Protein AF-A0A838HDE4-F1 (afdb_monomer_lite)

Secondary structure (DSSP, 8-state):
--EEEEETTEEEEEEE--HHHHHHS-HHHHHHHHHHHHT--TTS-HHHHHHPEEEEEEEEESSSSEE--GGGEEEEETTEEE--SEEEE-STTGGG-EEPBT--EEEEEEE-TT--TTS-EEEEESSSS-S-----THHHHHHHHHHHHHHT-

Structure (mmCIF, N/CA/C/O backbone):
data_AF-A0A838HDE4-F1
#
_entry.id   AF-A0A838HDE4-F1
#
loop_
_atom_site.group_PDB
_atom_site.id
_atom_site.type_symbol
_atom_site.label_atom_id
_atom_site.label_alt_id
_atom_site.label_comp_id
_atom_site.label_asym_id
_atom_site.label_entity_id
_atom_site.label_seq_id
_atom_site.pdbx_PDB_ins_code
_atom_site.Cartn_x
_atom_site.Cartn_y
_atom_site.Cartn_z
_atom_site.occupancy
_atom_site.B_iso_or_equiv
_atom_site.auth_seq_id
_atom_site.auth_comp_id
_atom_site.auth_asym_id
_atom_site.auth_atom_id
_atom_site.pdbx_PDB_model_num
ATOM 1 N N . MET A 1 1 ? 9.658 0.575 10.505 1.00 69.31 1 MET A N 1
ATOM 2 C CA . MET A 1 1 ? 8.786 -0.553 10.880 1.00 69.31 1 MET A CA 1
ATOM 3 C C . MET A 1 1 ? 8.109 -1.045 9.614 1.00 69.31 1 MET A C 1
ATOM 5 O O . MET A 1 1 ? 7.048 -0.563 9.259 1.00 69.31 1 MET A O 1
ATOM 9 N N . THR A 1 2 ? 8.774 -1.916 8.867 1.00 78.12 2 THR A N 1
ATOM 10 C CA . THR A 1 2 ? 8.377 -2.222 7.487 1.00 78.12 2 THR A CA 1
ATOM 11 C C . THR A 1 2 ? 8.446 -3.724 7.287 1.00 78.12 2 THR A C 1
ATOM 13 O O . THR A 1 2 ? 9.411 -4.350 7.727 1.00 78.12 2 THR A O 1
ATOM 16 N N . VAL A 1 3 ? 7.423 -4.293 6.659 1.00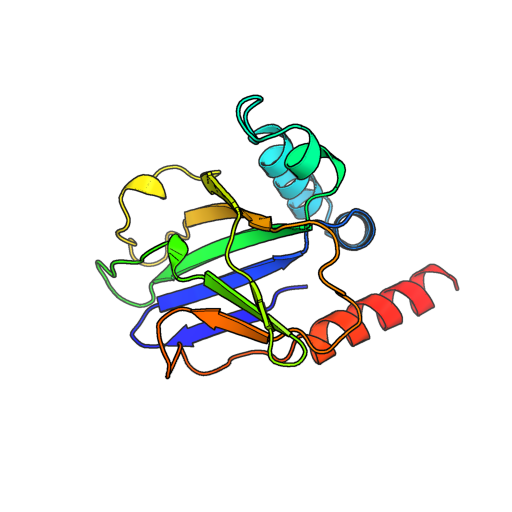 83.62 3 VAL A N 1
ATOM 17 C CA . VAL A 1 3 ? 7.436 -5.665 6.149 1.00 83.62 3 VAL A CA 1
ATOM 18 C C . VAL A 1 3 ? 7.880 -5.605 4.697 1.00 83.62 3 VAL A C 1
ATOM 20 O O . VAL A 1 3 ? 7.370 -4.784 3.943 1.00 83.62 3 VAL A O 1
ATOM 23 N N . ARG A 1 4 ? 8.827 -6.457 4.305 1.00 86.69 4 ARG A N 1
ATOM 24 C CA . ARG A 1 4 ? 9.339 -6.510 2.936 1.00 86.69 4 ARG A CA 1
ATOM 25 C C . ARG A 1 4 ? 9.044 -7.872 2.325 1.00 86.69 4 ARG A C 1
ATOM 27 O O . ARG A 1 4 ? 9.432 -8.886 2.884 1.00 86.69 4 ARG A O 1
ATOM 34 N N . MET A 1 5 ? 8.408 -7.891 1.166 1.00 87.06 5 MET A N 1
ATOM 35 C CA . MET A 1 5 ? 8.230 -9.080 0.331 1.00 87.06 5 MET A CA 1
ATOM 36 C C . MET A 1 5 ? 9.104 -8.930 -0.912 1.00 87.06 5 MET A C 1
ATOM 38 O O . MET A 1 5 ? 9.253 -7.820 -1.424 1.00 87.06 5 MET A O 1
ATOM 42 N N . ALA A 1 6 ? 9.712 -10.016 -1.385 1.00 84.94 6 ALA A N 1
ATOM 43 C CA . ALA A 1 6 ? 10.576 -9.966 -2.560 1.00 84.94 6 ALA A CA 1
ATOM 44 C C . ALA A 1 6 ? 10.531 -11.264 -3.374 1.00 84.94 6 ALA A C 1
ATOM 46 O O . ALA A 1 6 ? 10.430 -12.361 -2.818 1.00 84.94 6 ALA A O 1
ATOM 47 N N . GLY A 1 7 ? 10.655 -11.126 -4.691 1.00 82.38 7 GLY A N 1
ATOM 48 C CA . GLY A 1 7 ? 10.694 -12.228 -5.654 1.00 82.38 7 GLY A CA 1
ATOM 49 C C . GLY A 1 7 ? 10.630 -11.710 -7.092 1.00 82.38 7 GLY A C 1
ATOM 50 O O . GLY A 1 7 ? 10.134 -10.616 -7.328 1.00 82.38 7 GLY A O 1
ATOM 51 N N . GLU A 1 8 ? 11.184 -12.467 -8.042 1.00 83.12 8 GLU A N 1
ATOM 52 C CA . GLU A 1 8 ? 11.133 -12.150 -9.487 1.00 83.12 8 GLU A CA 1
ATOM 53 C C . GLU A 1 8 ? 11.498 -10.691 -9.840 1.00 83.12 8 GLU A C 1
ATOM 55 O O . GLU A 1 8 ? 10.860 -10.043 -10.662 1.00 83.12 8 GLU A O 1
ATOM 60 N N . GLY A 1 9 ? 12.509 -10.135 -9.164 1.00 85.88 9 GLY A N 1
ATOM 61 C CA . GLY A 1 9 ? 12.958 -8.757 -9.384 1.00 85.88 9 GLY A CA 1
ATOM 62 C C . GLY A 1 9 ? 12.060 -7.666 -8.781 1.00 85.88 9 GLY A C 1
ATOM 63 O O . GLY A 1 9 ? 12.437 -6.494 -8.807 1.00 85.88 9 GLY A O 1
ATOM 64 N N . LEU A 1 10 ? 10.918 -8.036 -8.194 1.00 89.12 10 LEU A N 1
ATOM 65 C CA . LEU A 1 10 ? 9.973 -7.159 -7.511 1.00 89.12 10 LEU A CA 1
ATOM 66 C C . LEU A 1 10 ? 10.219 -7.154 -5.998 1.00 89.12 10 LEU A C 1
ATOM 68 O O . LEU A 1 10 ? 10.361 -8.197 -5.357 1.00 89.12 10 LEU A O 1
ATOM 72 N N . ILE A 1 11 ? 10.225 -5.961 -5.412 1.00 91.25 11 ILE A N 1
ATOM 73 C CA . ILE A 1 11 ? 10.246 -5.732 -3.968 1.00 91.25 11 ILE A CA 1
ATOM 74 C C . ILE A 1 11 ? 8.992 -4.947 -3.596 1.00 91.25 11 ILE A C 1
ATOM 76 O O . ILE A 1 11 ? 8.725 -3.890 -4.172 1.00 91.25 11 ILE A O 1
ATOM 80 N N . VAL A 1 12 ? 8.271 -5.438 -2.592 1.00 91.62 12 VAL A N 1
ATOM 81 C CA . VAL A 1 12 ? 7.095 -4.786 -2.020 1.00 91.62 12 VAL A CA 1
ATOM 82 C C . VAL A 1 12 ? 7.363 -4.470 -0.554 1.00 91.62 12 VAL A C 1
ATOM 84 O O . VAL A 1 12 ? 7.576 -5.369 0.257 1.00 91.62 12 VAL A O 1
ATOM 87 N N . ASP A 1 13 ? 7.354 -3.190 -0.211 1.00 92.25 13 ASP A N 1
ATOM 88 C CA . ASP A 1 13 ? 7.499 -2.693 1.154 1.00 92.25 13 ASP A CA 1
ATOM 89 C C . ASP A 1 13 ? 6.134 -2.288 1.699 1.00 92.25 13 ASP A C 1
ATOM 91 O O . ASP A 1 13 ? 5.422 -1.517 1.067 1.00 92.25 13 ASP A O 1
ATOM 95 N N . VAL A 1 14 ? 5.776 -2.762 2.889 1.00 89.88 14 VAL A N 1
ATOM 96 C CA . VAL A 1 14 ? 4.502 -2.451 3.541 1.00 89.88 14 VAL A CA 1
ATOM 97 C C . VAL A 1 14 ? 4.755 -1.859 4.917 1.00 89.88 14 VAL A C 1
ATOM 99 O O . VAL A 1 14 ? 5.459 -2.444 5.744 1.00 89.88 14 VAL A O 1
ATOM 102 N N . MET A 1 15 ? 4.169 -0.695 5.180 1.00 88.38 15 MET A N 1
ATOM 103 C CA . MET A 1 15 ? 4.287 -0.000 6.455 1.00 88.38 15 MET A CA 1
ATOM 104 C C . MET A 1 15 ? 2.910 0.391 7.004 1.00 88.38 15 MET A C 1
ATOM 106 O O . MET A 1 15 ? 2.142 1.042 6.297 1.00 88.38 15 MET A O 1
ATOM 110 N N . PRO A 1 16 ? 2.588 0.051 8.263 1.00 86.81 16 PRO A N 1
ATOM 111 C CA . PRO A 1 16 ? 1.358 0.515 8.896 1.00 86.81 16 PRO A CA 1
ATOM 112 C C . PRO A 1 16 ? 1.341 2.031 9.074 1.00 86.81 16 PRO A C 1
ATOM 114 O O . PRO A 1 16 ? 2.358 2.640 9.398 1.00 86.81 16 PRO A O 1
ATOM 117 N N . MET A 1 17 ? 0.159 2.623 8.923 1.00 86.50 17 MET A N 1
ATOM 118 C CA . MET A 1 17 ? -0.074 4.061 9.092 1.00 86.50 17 MET A CA 1
ATOM 119 C C . MET A 1 17 ? -1.006 4.367 10.272 1.00 86.50 17 MET A C 1
ATOM 121 O O . MET A 1 17 ? -1.713 5.372 10.265 1.00 86.50 17 MET A O 1
ATOM 125 N N . ASN A 1 18 ? -1.035 3.511 11.298 1.00 80.81 18 ASN A N 1
ATOM 126 C CA . ASN A 1 18 ? -1.765 3.846 12.519 1.00 80.81 18 ASN A CA 1
ATOM 127 C C . ASN A 1 18 ? -1.029 4.954 13.301 1.00 80.81 18 ASN A C 1
ATOM 129 O O . ASN A 1 18 ? 0.188 5.129 13.185 1.00 80.81 18 ASN A O 1
ATOM 133 N N . ALA A 1 19 ? -1.775 5.719 14.101 1.00 72.44 19 ALA A N 1
ATOM 134 C CA . ALA A 1 19 ? -1.234 6.882 14.807 1.00 72.44 19 ALA A CA 1
ATOM 135 C C . ALA A 1 19 ? -0.030 6.522 15.696 1.00 72.44 19 ALA A C 1
ATOM 137 O O . ALA A 1 19 ? 0.955 7.255 15.734 1.00 72.44 19 ALA A O 1
ATOM 138 N N . GLU A 1 20 ? -0.070 5.366 16.361 1.00 71.12 20 GLU A N 1
ATOM 139 C CA . GLU A 1 20 ? 1.016 4.912 17.232 1.00 71.12 20 GLU A CA 1
ATOM 140 C C . GLU A 1 20 ? 2.320 4.684 16.450 1.00 71.12 20 GLU A C 1
ATOM 142 O O . GLU A 1 20 ? 3.372 5.174 16.857 1.00 71.12 20 GLU A O 1
ATOM 147 N N . VAL A 1 21 ? 2.268 4.036 15.284 1.00 72.12 21 VAL A N 1
ATOM 148 C CA . VAL A 1 21 ? 3.443 3.839 14.422 1.00 72.12 21 VAL A CA 1
ATOM 149 C C . VAL A 1 21 ? 3.991 5.165 13.902 1.00 72.12 21 VAL A C 1
ATOM 151 O O . VAL A 1 21 ? 5.204 5.380 13.934 1.00 72.12 21 VAL A O 1
ATOM 154 N N . ILE A 1 22 ? 3.114 6.071 1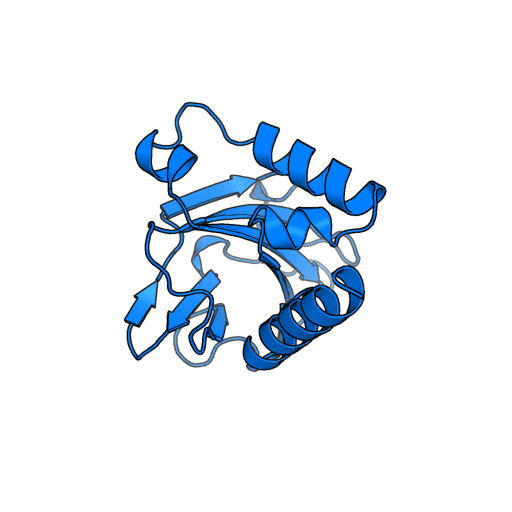3.468 1.00 78.94 22 ILE A N 1
ATOM 155 C CA . ILE A 1 22 ? 3.502 7.386 12.942 1.00 78.94 22 ILE A CA 1
ATOM 156 C C . ILE A 1 22 ? 4.244 8.209 14.011 1.00 78.94 22 ILE A C 1
ATOM 158 O O . ILE A 1 22 ? 5.217 8.902 13.703 1.00 78.94 22 ILE A O 1
ATOM 162 N N . THR A 1 23 ? 3.854 8.103 15.287 1.00 78.56 23 THR A N 1
ATOM 163 C CA . THR A 1 23 ? 4.566 8.802 16.375 1.00 78.56 23 THR A CA 1
ATOM 164 C C . THR A 1 23 ? 5.999 8.300 16.570 1.00 78.56 23 THR A C 1
ATOM 166 O O . THR A 1 23 ? 6.877 9.097 16.898 1.00 78.56 23 THR A O 1
ATOM 169 N N . LEU A 1 24 ? 6.254 7.016 16.303 1.00 78.06 24 LEU A N 1
ATOM 170 C CA . LEU A 1 24 ? 7.568 6.376 16.428 1.00 78.06 24 LEU A CA 1
ATOM 171 C C . LEU A 1 24 ? 8.479 6.592 15.205 1.00 78.06 24 LEU A C 1
ATOM 173 O O . LEU A 1 24 ? 9.657 6.231 15.250 1.00 78.06 24 LEU A O 1
ATOM 177 N N . ALA A 1 25 ? 7.951 7.140 14.110 1.00 80.44 25 ALA A N 1
ATOM 178 C CA . ALA A 1 25 ? 8.717 7.456 12.911 1.00 80.44 25 ALA A CA 1
ATOM 179 C C . ALA A 1 25 ? 9.667 8.651 13.127 1.00 80.44 25 ALA A C 1
ATOM 181 O O . ALA A 1 25 ? 9.457 9.487 14.009 1.00 80.44 25 ALA A O 1
ATOM 182 N N . THR A 1 26 ? 10.707 8.748 12.291 1.00 87.88 26 THR A N 1
ATOM 183 C CA . THR A 1 26 ? 11.530 9.965 12.189 1.00 87.88 26 THR A CA 1
ATOM 184 C C . THR A 1 26 ? 10.681 11.139 11.697 1.00 87.88 26 THR A C 1
ATOM 186 O O . THR A 1 26 ? 9.654 10.920 11.058 1.00 87.88 26 THR A O 1
ATOM 189 N N . ASP A 1 27 ? 11.102 12.380 11.950 1.00 87.44 27 ASP A N 1
ATOM 190 C CA . ASP A 1 27 ? 10.320 13.563 11.552 1.00 87.44 27 ASP A CA 1
ATOM 191 C C . ASP A 1 27 ? 10.068 13.623 10.035 1.00 87.44 27 ASP A C 1
ATOM 193 O O . ASP A 1 27 ? 8.946 13.900 9.606 1.00 87.44 27 ASP A O 1
ATOM 197 N N . ASP A 1 28 ? 11.069 13.267 9.225 1.00 87.94 28 ASP A N 1
ATOM 198 C CA . ASP A 1 28 ? 10.934 13.199 7.764 1.00 87.94 28 ASP A CA 1
ATOM 199 C C . ASP A 1 28 ? 9.904 12.145 7.336 1.00 87.94 28 ASP A C 1
ATOM 201 O O . ASP A 1 28 ? 9.024 12.410 6.516 1.00 87.94 28 ASP A O 1
ATOM 205 N N . LEU A 1 29 ? 9.977 10.945 7.923 1.00 84.50 29 LEU A N 1
ATOM 206 C CA . LEU A 1 29 ? 9.058 9.857 7.603 1.00 84.50 29 LEU A CA 1
ATOM 207 C C . LEU A 1 29 ? 7.641 10.171 8.089 1.00 84.50 29 LEU A C 1
ATOM 209 O O . LEU A 1 29 ? 6.682 9.921 7.368 1.00 84.50 29 LEU A O 1
ATOM 213 N N . ARG A 1 30 ? 7.500 10.758 9.279 1.00 86.69 30 ARG A N 1
ATOM 214 C CA . ARG A 1 30 ? 6.217 11.223 9.811 1.00 86.69 30 ARG A CA 1
ATOM 215 C C . ARG A 1 30 ? 5.573 12.228 8.863 1.00 86.69 30 ARG A C 1
ATOM 217 O O . ARG A 1 30 ? 4.425 12.035 8.475 1.00 86.69 30 ARG A O 1
ATOM 224 N N . THR A 1 31 ? 6.331 13.243 8.446 1.00 89.56 31 THR A N 1
ATOM 225 C CA . THR A 1 31 ? 5.866 14.269 7.503 1.00 89.56 31 THR A CA 1
ATOM 226 C C . THR A 1 31 ? 5.384 13.628 6.205 1.00 89.56 31 THR A C 1
ATOM 228 O O . THR A 1 31 ? 4.283 13.922 5.743 1.00 89.56 31 THR A O 1
ATOM 231 N N . TYR A 1 32 ? 6.156 12.684 5.662 1.00 89.38 32 TYR A N 1
ATOM 232 C CA . TYR A 1 32 ? 5.775 11.953 4.458 1.00 89.38 32 TYR A CA 1
ATOM 233 C C . TYR A 1 32 ? 4.475 11.150 4.632 1.00 89.38 32 TYR A C 1
ATOM 235 O O . TYR A 1 32 ? 3.614 11.170 3.752 1.00 89.38 32 TYR A O 1
ATOM 243 N N . LEU A 1 33 ? 4.295 10.464 5.765 1.00 88.44 33 LEU A N 1
ATOM 244 C CA . LEU A 1 33 ? 3.077 9.692 6.039 1.00 88.44 33 LEU A CA 1
ATOM 245 C C . LEU A 1 33 ? 1.852 10.592 6.185 1.00 88.44 33 LEU A C 1
ATOM 247 O O . LEU A 1 33 ? 0.799 10.286 5.631 1.00 88.44 33 LEU A O 1
ATOM 251 N N . GLU A 1 34 ? 1.990 11.719 6.876 1.00 89.75 34 GLU A N 1
ATOM 252 C CA . GLU A 1 34 ? 0.922 12.709 6.992 1.00 89.75 34 GLU A CA 1
ATOM 253 C C . GLU A 1 34 ? 0.557 13.313 5.629 1.00 89.75 34 GLU A C 1
ATOM 255 O O . GLU A 1 34 ? -0.622 13.478 5.317 1.00 89.75 34 GLU A O 1
ATOM 260 N N . GLU A 1 35 ? 1.545 13.610 4.782 1.00 91.19 35 GLU A N 1
ATOM 261 C CA . GLU A 1 35 ? 1.314 14.056 3.404 1.00 91.19 35 GLU A CA 1
ATOM 262 C C . GLU A 1 35 ? 0.618 12.998 2.549 1.00 91.19 35 GLU A C 1
ATOM 264 O O . GLU A 1 35 ? -0.267 13.337 1.763 1.00 91.19 35 GLU A O 1
ATOM 269 N N . ALA A 1 36 ? 0.985 11.727 2.706 1.00 91.31 36 ALA A N 1
ATOM 270 C CA . ALA A 1 36 ? 0.337 10.618 2.020 1.00 91.31 36 ALA A CA 1
ATOM 271 C C . ALA A 1 36 ? -1.137 10.480 2.438 1.00 91.31 36 ALA A C 1
ATOM 273 O O . ALA A 1 36 ? -1.998 10.338 1.572 1.00 91.31 36 ALA A O 1
ATOM 274 N N . LEU A 1 37 ? -1.450 10.608 3.733 1.00 89.88 37 LEU A N 1
ATOM 275 C CA . LEU A 1 37 ? -2.835 10.603 4.223 1.00 89.88 37 LEU A CA 1
ATOM 276 C C . LEU A 1 37 ? -3.642 11.788 3.679 1.00 89.88 37 LEU A C 1
ATOM 278 O O . LEU A 1 37 ? -4.798 11.621 3.304 1.00 89.88 37 LEU A O 1
ATOM 282 N N . ARG A 1 38 ? -3.031 12.974 3.555 1.00 90.69 38 ARG A N 1
ATOM 283 C CA . ARG A 1 38 ? -3.685 14.156 2.961 1.00 90.69 38 ARG A CA 1
ATOM 284 C C . ARG A 1 38 ? -4.044 13.991 1.480 1.00 90.69 38 ARG A C 1
ATOM 286 O O . ARG A 1 38 ? -4.851 14.766 0.978 1.00 90.69 38 ARG A O 1
ATOM 293 N N . LYS A 1 39 ? -3.447 13.026 0.774 1.00 89.50 39 LYS A N 1
ATOM 294 C CA . LYS A 1 39 ? -3.755 12.726 -0.636 1.00 89.50 39 LYS A CA 1
ATOM 295 C C . LYS A 1 39 ? -4.963 11.805 -0.809 1.00 89.50 39 LYS A C 1
ATOM 297 O O . LYS A 1 39 ? -5.382 11.597 -1.945 1.00 89.50 39 LYS A O 1
ATOM 302 N N . ILE A 1 40 ? -5.517 11.257 0.275 1.00 90.38 40 ILE A N 1
ATOM 303 C CA . ILE A 1 40 ? -6.734 10.443 0.219 1.00 90.38 40 ILE A CA 1
ATOM 304 C C . ILE A 1 40 ? -7.889 11.336 -0.260 1.00 90.38 40 ILE A C 1
ATOM 306 O O . ILE A 1 40 ? -8.190 12.331 0.397 1.00 90.38 40 ILE A O 1
ATOM 310 N N . PRO A 1 41 ? -8.523 11.027 -1.406 1.00 88.38 41 PRO A N 1
ATOM 311 C CA . PRO A 1 41 ? -9.581 11.867 -1.942 1.00 88.38 41 PRO A CA 1
ATOM 312 C C . PRO A 1 41 ? -10.891 11.669 -1.173 1.00 88.38 41 PRO A C 1
ATOM 314 O O . PRO A 1 41 ? -11.206 10.562 -0.735 1.00 88.38 41 PRO A O 1
ATOM 317 N N . ASP A 1 42 ? -11.720 12.716 -1.136 1.00 87.50 42 ASP A N 1
ATOM 318 C CA . ASP A 1 42 ? -13.057 12.695 -0.519 1.00 87.50 42 ASP A CA 1
ATOM 319 C C . ASP A 1 42 ? -14.001 11.633 -1.119 1.00 87.50 42 ASP A C 1
ATOM 321 O O . ASP A 1 42 ? -15.020 11.292 -0.523 1.00 87.50 42 ASP A O 1
ATOM 325 N N . SER A 1 43 ? -13.676 11.101 -2.303 1.00 85.75 43 SER A N 1
ATOM 326 C CA . SER A 1 43 ? -14.418 10.018 -2.954 1.00 85.75 43 SER A CA 1
ATOM 327 C C . SER A 1 43 ? -14.252 8.657 -2.272 1.00 85.75 43 SER A C 1
ATOM 329 O O . SER A 1 43 ? -15.081 7.773 -2.495 1.00 85.75 43 SER A O 1
ATOM 331 N N . VAL A 1 44 ? -13.218 8.466 -1.443 1.00 87.38 44 VAL A N 1
ATOM 332 C CA . VAL A 1 44 ? -13.115 7.281 -0.583 1.00 87.38 44 VAL A CA 1
ATOM 333 C C . VAL A 1 44 ? -14.264 7.321 0.419 1.00 87.38 44 VAL A C 1
ATOM 335 O O . VAL A 1 44 ? -14.505 8.351 1.043 1.00 87.38 44 VAL A O 1
ATOM 338 N N . SER A 1 45 ? -14.981 6.208 0.590 1.00 84.88 45 SER A N 1
ATOM 339 C CA . SER A 1 45 ? -16.129 6.140 1.501 1.00 84.88 45 SER A CA 1
ATOM 340 C C . SER A 1 45 ? -15.771 6.656 2.899 1.00 84.88 45 SER A C 1
ATOM 342 O O . SER A 1 45 ? -14.741 6.276 3.454 1.00 84.88 45 SER A O 1
ATOM 344 N N . GLY A 1 46 ? -16.633 7.489 3.491 1.00 84.50 46 GLY A N 1
ATOM 345 C CA . GLY A 1 46 ? -16.358 8.128 4.786 1.00 84.50 46 GLY A CA 1
ATOM 346 C C . GLY A 1 46 ? -16.099 7.140 5.930 1.00 84.50 46 GLY A C 1
ATOM 347 O O . GLY A 1 46 ? -15.400 7.462 6.885 1.00 84.50 46 GLY A O 1
ATOM 348 N N . ASP A 1 47 ? -16.621 5.922 5.826 1.00 85.62 47 ASP A N 1
ATOM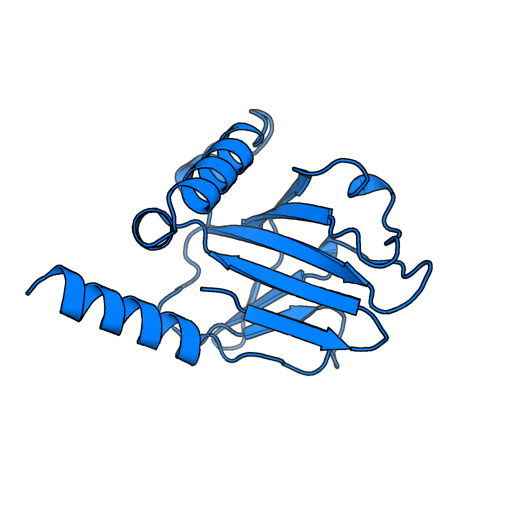 349 C CA . ASP A 1 47 ? -16.404 4.847 6.799 1.00 85.62 47 ASP A CA 1
ATOM 350 C C . ASP A 1 47 ? -14.971 4.306 6.694 1.00 85.62 47 ASP A C 1
ATOM 352 O O . ASP A 1 47 ? -14.283 4.161 7.698 1.00 85.62 47 ASP A O 1
ATOM 356 N N . LEU A 1 48 ? -14.477 4.122 5.464 1.00 84.94 48 LEU A N 1
ATOM 357 C CA . LEU A 1 48 ? -13.091 3.733 5.193 1.00 84.94 48 LEU A CA 1
ATOM 358 C C . LEU A 1 48 ? -12.102 4.841 5.560 1.00 84.94 48 LEU A C 1
ATOM 360 O O . LEU A 1 48 ? -11.009 4.539 6.020 1.00 84.94 48 LEU A O 1
ATOM 364 N N . GLN A 1 49 ? -12.467 6.113 5.387 1.00 83.88 49 GLN A N 1
ATOM 365 C CA . GLN A 1 49 ? -11.606 7.223 5.807 1.00 83.88 49 GLN A CA 1
ATOM 366 C C . GLN A 1 49 ? -11.469 7.325 7.332 1.00 83.88 49 GLN A C 1
ATOM 368 O O . GLN A 1 49 ? -10.409 7.703 7.824 1.00 83.88 49 GLN A O 1
ATOM 373 N N . ARG A 1 50 ? -12.539 7.028 8.080 1.00 82.81 50 ARG A N 1
ATOM 374 C CA . ARG A 1 50 ? -12.558 7.159 9.545 1.00 82.81 50 ARG A CA 1
ATOM 375 C C . ARG A 1 50 ? -11.976 5.946 10.252 1.00 82.81 50 ARG A C 1
ATOM 377 O O . ARG A 1 50 ? -11.155 6.112 11.147 1.00 82.81 50 ARG A O 1
ATOM 384 N N . ASP A 1 51 ? -12.402 4.758 9.837 1.00 85.81 51 ASP A N 1
ATOM 385 C CA . ASP A 1 51 ? -12.167 3.521 10.583 1.00 85.81 51 ASP A CA 1
ATOM 386 C C . ASP A 1 51 ? -11.317 2.510 9.797 1.00 85.81 51 ASP A C 1
ATOM 388 O O . ASP A 1 51 ? -10.993 1.438 10.307 1.00 85.81 51 ASP A O 1
ATOM 392 N N . GLY A 1 52 ? -10.950 2.832 8.552 1.00 87.81 52 GLY A N 1
ATOM 393 C CA . GLY A 1 52 ? -10.161 1.951 7.702 1.00 87.81 52 GLY A CA 1
ATOM 394 C C . GLY A 1 52 ? -8.786 1.630 8.282 1.00 87.81 52 GLY A C 1
ATOM 395 O O . GLY A 1 52 ? -8.197 2.385 9.059 1.00 87.81 52 GLY A O 1
ATOM 396 N N . THR A 1 53 ? -8.247 0.490 7.862 1.00 89.25 53 THR A N 1
ATOM 397 C CA . THR A 1 53 ? -6.877 0.102 8.206 1.00 89.25 53 THR A CA 1
ATOM 398 C C . THR A 1 53 ? -5.941 0.560 7.092 1.00 89.25 53 THR A C 1
ATOM 400 O O . THR A 1 53 ? -6.054 0.097 5.955 1.00 89.25 53 THR A O 1
ATOM 403 N N . PHE A 1 54 ? -5.024 1.475 7.411 1.00 91.69 54 PHE A N 1
ATOM 404 C CA . PHE A 1 54 ? -4.166 2.143 6.432 1.00 91.69 54 PHE A CA 1
ATOM 405 C C . PHE A 1 54 ? -2.748 1.573 6.415 1.00 91.69 54 PHE A C 1
ATOM 407 O O . PHE A 1 54 ? -2.090 1.464 7.456 1.00 91.69 54 PHE A O 1
ATOM 414 N N . PHE A 1 55 ? -2.248 1.305 5.211 1.00 92.25 55 PHE A N 1
ATOM 415 C CA . PHE A 1 55 ? -0.861 0.928 4.966 1.00 92.25 55 PHE A CA 1
ATOM 416 C C . PHE A 1 55 ? -0.268 1.765 3.843 1.00 92.25 55 PHE A C 1
ATOM 418 O O . PHE A 1 55 ? -0.889 1.954 2.800 1.00 92.25 55 PHE A O 1
ATOM 425 N N . LEU A 1 56 ? 0.967 2.215 4.026 1.00 94.31 56 LEU A N 1
ATOM 426 C CA . LEU A 1 56 ? 1.778 2.718 2.935 1.00 94.31 56 LEU A CA 1
ATOM 427 C C . LEU A 1 56 ? 2.457 1.517 2.277 1.00 94.31 56 LEU A C 1
ATOM 429 O O . LEU A 1 56 ? 3.191 0.786 2.946 1.00 94.31 56 LEU A O 1
ATOM 433 N N . VAL A 1 57 ? 2.226 1.331 0.981 1.00 95.12 57 VAL A N 1
ATOM 434 C CA . VAL A 1 57 ? 2.821 0.241 0.206 1.00 95.12 57 VAL A CA 1
ATOM 435 C C . VAL A 1 57 ? 3.691 0.814 -0.901 1.00 95.12 57 VAL A C 1
ATOM 437 O O . VAL A 1 57 ? 3.240 1.652 -1.684 1.00 95.12 57 VAL A O 1
ATOM 440 N N . GLY A 1 58 ? 4.938 0.361 -0.945 1.00 95.38 58 GLY A N 1
ATOM 441 C CA . GLY A 1 58 ? 5.930 0.719 -1.945 1.00 95.38 58 GLY A CA 1
ATOM 442 C C . GLY A 1 58 ? 6.264 -0.458 -2.842 1.00 95.38 58 GLY A C 1
ATOM 443 O O . GLY A 1 58 ? 6.454 -1.568 -2.356 1.00 95.38 58 GLY A O 1
ATOM 444 N N . PHE A 1 59 ? 6.391 -0.202 -4.136 1.00 95.00 59 PHE A N 1
ATOM 445 C CA . PHE A 1 59 ? 6.877 -1.159 -5.121 1.00 95.00 59 PHE A CA 1
ATOM 446 C C . PHE A 1 59 ? 8.197 -0.657 -5.677 1.00 95.00 59 PHE A C 1
ATOM 448 O O . PHE A 1 59 ? 8.318 0.510 -6.049 1.00 95.00 59 PHE A O 1
ATOM 455 N N . SER A 1 60 ? 9.193 -1.529 -5.741 1.00 94.44 60 SER A N 1
ATOM 456 C CA . SER A 1 60 ? 10.480 -1.222 -6.353 1.00 94.44 60 SER A CA 1
ATOM 457 C C . SER A 1 60 ? 11.019 -2.419 -7.113 1.00 94.44 60 SER A C 1
ATOM 459 O O . SER A 1 60 ? 10.673 -3.561 -6.823 1.00 94.44 60 SER A O 1
ATOM 461 N N . SER A 1 61 ? 11.851 -2.138 -8.111 1.00 92.19 61 SER A N 1
ATOM 462 C CA . SER A 1 61 ? 12.430 -3.160 -8.971 1.00 92.19 61 SER A CA 1
ATOM 463 C C . SER A 1 61 ? 13.942 -3.233 -8.799 1.00 92.19 61 SER A C 1
ATOM 465 O O . SER A 1 61 ? 14.620 -2.201 -8.726 1.00 92.19 61 SER A O 1
ATOM 467 N N . THR A 1 62 ? 14.472 -4.456 -8.775 1.00 89.50 62 THR A N 1
ATOM 468 C CA . THR A 1 62 ? 15.909 -4.739 -8.915 1.00 89.50 62 THR A CA 1
ATOM 469 C C . THR A 1 62 ? 16.322 -4.985 -10.365 1.00 89.50 62 THR A C 1
ATOM 471 O O . THR A 1 62 ? 17.511 -5.114 -10.650 1.00 89.50 62 THR A O 1
ATOM 474 N N . GLU A 1 63 ? 15.357 -5.027 -11.283 1.00 88.06 63 GLU A N 1
ATOM 475 C CA . GLU A 1 63 ? 15.551 -5.210 -12.722 1.00 88.06 63 GLU A CA 1
ATOM 476 C C . GLU A 1 63 ? 14.964 -4.027 -13.513 1.00 88.06 63 GLU A C 1
ATOM 478 O O . GLU A 1 63 ? 14.343 -3.117 -12.954 1.00 88.06 63 GLU A O 1
ATOM 483 N N . LYS A 1 64 ? 15.199 -3.978 -14.825 1.00 84.88 64 LYS A N 1
ATOM 484 C CA . LYS A 1 64 ? 14.586 -2.951 -15.678 1.00 84.88 64 LYS A CA 1
ATOM 485 C C . LYS A 1 64 ? 13.198 -3.415 -16.114 1.00 84.88 64 LYS A C 1
ATOM 487 O O . LYS A 1 64 ? 13.075 -4.542 -16.568 1.00 84.88 64 LYS A O 1
ATOM 492 N N . GLU A 1 65 ? 12.215 -2.516 -16.040 1.00 85.12 65 GLU A N 1
ATOM 493 C CA . GLU A 1 65 ? 10.875 -2.691 -16.625 1.00 85.12 65 GLU A CA 1
ATOM 494 C C . GLU A 1 65 ? 10.091 -3.886 -16.050 1.00 85.12 65 GLU A C 1
ATOM 496 O O . GLU A 1 65 ? 9.583 -4.731 -16.782 1.00 85.12 65 GLU A O 1
ATOM 501 N N . ILE A 1 66 ? 9.960 -3.941 -14.721 1.00 90.62 66 ILE A N 1
ATOM 502 C CA . ILE A 1 66 ? 9.104 -4.930 -14.046 1.00 90.62 66 ILE A CA 1
ATOM 503 C C . ILE A 1 66 ? 7.682 -4.385 -13.929 1.00 90.62 66 ILE A C 1
ATOM 505 O O . ILE A 1 66 ? 7.470 -3.318 -13.355 1.00 90.62 66 ILE A O 1
ATOM 509 N N . SER A 1 67 ? 6.693 -5.117 -14.438 1.00 91.00 67 SER A N 1
ATOM 510 C CA . SER A 1 67 ? 5.283 -4.789 -14.215 1.00 91.00 67 SER A CA 1
ATOM 511 C C . SER A 1 67 ? 4.816 -5.217 -12.826 1.00 91.00 67 SER A C 1
ATOM 513 O O . SER A 1 67 ? 5.236 -6.261 -12.330 1.00 91.00 67 SER A O 1
ATOM 515 N N . PHE A 1 68 ? 3.888 -4.470 -12.234 1.00 91.88 68 PHE A N 1
ATOM 516 C CA . PHE A 1 68 ? 3.231 -4.846 -10.982 1.00 91.88 68 PHE A CA 1
ATOM 517 C C . PHE A 1 68 ? 1.720 -4.607 -11.060 1.00 91.88 68 PHE A C 1
ATOM 519 O O . PHE A 1 68 ? 1.247 -3.755 -11.810 1.00 91.88 68 PHE A O 1
ATOM 526 N N . GLU A 1 69 ? 0.952 -5.354 -10.272 1.00 92.56 69 GLU A N 1
ATOM 527 C CA . GLU A 1 69 ? -0.494 -5.218 -10.157 1.00 92.56 69 GLU A CA 1
ATOM 528 C C . GLU A 1 69 ? -0.850 -4.814 -8.718 1.00 92.56 69 GLU A C 1
ATOM 530 O O . GLU A 1 69 ? -0.816 -5.650 -7.814 1.00 92.56 69 GLU A O 1
ATOM 535 N N . PRO A 1 70 ? -1.205 -3.537 -8.478 1.00 94.00 70 PRO A N 1
ATOM 536 C CA . PRO A 1 70 ? -1.527 -3.033 -7.144 1.00 94.00 70 PRO A CA 1
ATOM 537 C C . PRO A 1 70 ? -2.546 -3.889 -6.381 1.00 94.00 70 PRO A C 1
ATOM 539 O O . PRO A 1 70 ? -2.402 -4.133 -5.186 1.00 94.00 70 PRO A O 1
ATOM 542 N N . SER A 1 71 ? -3.570 -4.389 -7.076 1.00 92.56 71 SER A N 1
ATOM 543 C CA . SER A 1 71 ? -4.656 -5.155 -6.452 1.00 92.56 71 SER A CA 1
ATOM 544 C C . SER A 1 71 ? -4.241 -6.528 -5.910 1.00 92.56 71 SER A C 1
ATOM 546 O O . SER A 1 71 ? -5.005 -7.135 -5.161 1.00 92.56 71 SER A O 1
ATOM 548 N N . GLN A 1 72 ? -3.036 -7.008 -6.237 1.00 90.38 72 GLN A N 1
ATOM 549 C CA . GLN A 1 72 ? -2.527 -8.297 -5.771 1.00 90.38 72 GLN A CA 1
ATOM 550 C C . GLN A 1 72 ? -1.973 -8.272 -4.343 1.00 90.38 72 GLN A C 1
ATOM 552 O O . GLN A 1 72 ? -1.733 -9.343 -3.785 1.00 90.38 72 GLN A O 1
ATOM 557 N N . VAL A 1 73 ? -1.778 -7.097 -3.732 1.00 90.31 73 VAL A N 1
ATOM 558 C CA . VAL A 1 73 ? -1.412 -7.008 -2.310 1.00 90.31 73 VAL A CA 1
ATOM 559 C C . VAL A 1 73 ? -2.602 -7.423 -1.458 1.00 90.31 73 VAL A C 1
ATOM 561 O O . VAL A 1 73 ? -3.690 -6.858 -1.579 1.00 90.31 73 VAL A O 1
ATOM 564 N N . ARG A 1 74 ? -2.379 -8.361 -0.542 1.00 89.50 74 ARG A N 1
ATOM 565 C CA . ARG A 1 74 ? -3.394 -8.819 0.405 1.00 89.50 74 ARG A CA 1
ATOM 566 C C . ARG A 1 74 ? -2.816 -9.034 1.797 1.00 89.50 74 ARG A C 1
ATOM 568 O O . ARG A 1 74 ? -1.601 -9.138 1.978 1.00 89.50 74 ARG A O 1
ATOM 575 N N . ILE A 1 75 ? -3.720 -9.106 2.764 1.00 87.06 75 ILE A N 1
ATOM 576 C CA . ILE A 1 75 ? -3.424 -9.481 4.144 1.00 87.06 75 ILE A CA 1
ATOM 577 C C . ILE A 1 75 ? -4.088 -10.825 4.403 1.00 87.06 75 ILE A C 1
ATOM 579 O O . ILE A 1 75 ? -5.292 -10.963 4.208 1.00 87.06 75 ILE A O 1
ATOM 583 N N . ASP A 1 76 ? -3.315 -11.785 4.882 1.00 84.62 76 ASP A N 1
ATOM 584 C CA . ASP A 1 76 ? -3.797 -13.075 5.347 1.00 84.62 76 ASP A CA 1
ATOM 585 C C . ASP A 1 76 ? -3.739 -13.066 6.891 1.00 84.62 76 ASP A C 1
ATOM 587 O O . ASP A 1 76 ? -2.701 -12.767 7.485 1.00 84.62 76 ASP A O 1
ATOM 591 N N . SER A 1 77 ? -4.867 -13.328 7.559 1.00 79.25 77 SER A N 1
ATOM 592 C CA . SER A 1 77 ? -4.952 -13.412 9.028 1.00 79.25 77 SER A CA 1
ATOM 593 C C . SER A 1 77 ? -5.987 -14.443 9.461 1.00 79.25 77 SER A C 1
ATOM 595 O O . SER A 1 77 ? -7.112 -14.436 8.973 1.00 79.25 77 SER A O 1
ATOM 597 N N . GLU A 1 78 ? -5.602 -15.353 10.360 1.00 79.06 78 GLU A N 1
ATOM 598 C CA . GLU A 1 78 ? -6.470 -16.405 10.924 1.00 79.06 78 GLU A CA 1
ATOM 599 C C . GLU A 1 78 ? -7.287 -17.201 9.878 1.00 79.06 78 GLU A C 1
ATOM 601 O O . GLU A 1 78 ? -8.418 -17.622 10.118 1.00 79.06 78 GLU A O 1
ATOM 606 N N . GLY A 1 79 ? -6.715 -17.423 8.690 1.00 78.00 79 GLY A N 1
ATOM 607 C CA . GLY A 1 79 ? -7.384 -18.126 7.588 1.00 78.00 79 GLY A CA 1
ATOM 608 C C . GLY A 1 79 ? -8.375 -17.272 6.786 1.00 78.00 79 GLY A C 1
ATOM 609 O O . GLY A 1 79 ? -9.014 -17.790 5.870 1.00 78.00 79 GLY A O 1
ATOM 610 N N . GLN A 1 80 ? -8.490 -15.978 7.086 1.00 83.81 80 GLN A N 1
ATOM 611 C CA . GLN A 1 80 ? -9.194 -14.991 6.272 1.00 83.81 80 GLN A CA 1
ATOM 612 C C . GLN A 1 80 ? -8.211 -14.225 5.384 1.00 83.81 80 GLN A C 1
ATOM 614 O O . GLN A 1 80 ? -7.098 -13.906 5.800 1.00 83.81 80 GLN A O 1
ATOM 619 N N . ARG A 1 81 ? -8.643 -13.926 4.154 1.00 87.12 81 ARG A N 1
ATOM 620 C CA . ARG A 1 81 ? -7.909 -13.085 3.202 1.00 87.12 81 ARG A CA 1
ATOM 621 C C . ARG A 1 81 ? -8.616 -11.740 3.080 1.00 87.12 81 ARG A C 1
ATOM 623 O O . ARG A 1 81 ? -9.813 -11.701 2.791 1.00 87.12 81 ARG A O 1
ATOM 630 N N . TYR A 1 82 ? -7.876 -10.656 3.255 1.00 89.00 82 TYR A N 1
ATOM 631 C CA . TYR A 1 82 ? -8.355 -9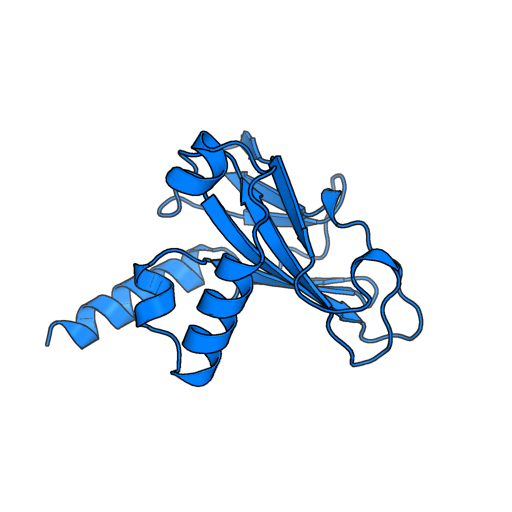.287 3.116 1.00 89.00 82 TYR A CA 1
ATOM 632 C C . TYR A 1 82 ? -7.681 -8.631 1.917 1.00 89.00 82 TYR A C 1
ATOM 634 O O . TYR A 1 82 ? -6.458 -8.657 1.778 1.00 89.00 82 TYR A O 1
ATOM 642 N N . TYR A 1 83 ? -8.494 -7.999 1.080 1.00 92.06 83 TYR A N 1
ATOM 643 C CA . TYR A 1 83 ? -8.052 -7.240 -0.084 1.00 92.06 83 TYR A CA 1
ATOM 644 C C . TYR A 1 83 ? -8.278 -5.746 0.160 1.00 92.06 83 TYR A C 1
ATOM 646 O O . TYR A 1 83 ? -9.198 -5.382 0.904 1.00 92.06 83 TYR A O 1
ATOM 654 N N . PRO A 1 84 ? -7.474 -4.863 -0.454 1.00 94.06 84 PRO A N 1
ATOM 655 C CA . PRO A 1 84 ? -7.665 -3.432 -0.310 1.00 94.06 84 PRO A CA 1
ATOM 656 C C . PRO A 1 84 ? -9.024 -3.018 -0.876 1.00 94.06 84 PRO A C 1
ATOM 658 O O . PRO A 1 84 ? -9.415 -3.395 -1.980 1.00 94.06 84 PRO A O 1
ATOM 661 N N . ARG A 1 85 ? -9.739 -2.197 -0.112 1.00 94.69 85 ARG A N 1
ATOM 662 C CA . ARG A 1 85 ? -11.000 -1.563 -0.515 1.00 94.69 85 ARG A CA 1
ATOM 663 C C . ARG A 1 85 ? -10.759 -0.313 -1.347 1.00 94.69 85 ARG A C 1
ATOM 665 O O . ARG A 1 85 ? -11.600 0.053 -2.161 1.00 94.69 85 ARG A O 1
ATOM 672 N N . SER A 1 86 ? -9.614 0.333 -1.140 1.00 95.00 86 SER A N 1
ATOM 673 C CA . SER A 1 86 ? -9.160 1.469 -1.931 1.00 95.00 86 SER A CA 1
ATOM 674 C C . SER A 1 86 ? -7.636 1.493 -2.001 1.00 95.00 86 SER A C 1
ATOM 676 O O . SER A 1 86 ? -6.956 1.149 -1.033 1.00 95.00 86 SER A O 1
ATOM 678 N N . ILE A 1 87 ? -7.114 1.931 -3.144 1.00 96.12 87 ILE A N 1
ATOM 679 C CA . ILE A 1 87 ? -5.688 2.154 -3.388 1.00 96.12 87 ILE A CA 1
ATOM 680 C C . ILE A 1 87 ? -5.551 3.592 -3.876 1.00 96.12 87 ILE A C 1
ATOM 682 O O . ILE A 1 87 ? -6.156 3.966 -4.879 1.00 96.12 87 ILE A O 1
ATOM 686 N N . VAL A 1 88 ? -4.790 4.403 -3.147 1.00 96.31 88 VAL A N 1
ATOM 687 C CA . VAL A 1 88 ? -4.585 5.823 -3.445 1.00 96.31 88 VAL A CA 1
ATOM 688 C C . VAL A 1 88 ? -3.117 6.043 -3.807 1.00 96.31 88 VAL A C 1
ATOM 690 O O . VAL A 1 88 ? -2.272 6.052 -2.909 1.00 96.31 88 VAL A O 1
ATOM 693 N N . PRO A 1 89 ? -2.783 6.222 -5.095 1.00 96.19 89 PRO A N 1
ATOM 694 C CA . PRO A 1 89 ? -1.435 6.578 -5.524 1.00 96.19 89 PRO A CA 1
ATOM 695 C C . PRO A 1 89 ? -0.933 7.847 -4.828 1.00 96.19 89 PRO A C 1
ATOM 697 O O . PRO A 1 89 ? -1.621 8.868 -4.815 1.00 96.19 89 PRO A O 1
ATOM 700 N N . VAL A 1 90 ? 0.278 7.809 -4.262 1.00 94.38 90 VAL A N 1
ATOM 701 C CA . VAL A 1 90 ? 0.896 8.990 -3.626 1.00 94.38 90 VAL A CA 1
ATOM 702 C C . VAL A 1 90 ? 2.194 9.439 -4.289 1.00 94.38 90 VAL A C 1
ATOM 704 O O . VAL A 1 90 ? 2.622 10.575 -4.059 1.00 94.38 90 VAL A O 1
ATOM 707 N N . SER A 1 91 ? 2.794 8.610 -5.146 1.00 92.00 91 SER A N 1
ATOM 708 C CA . SER A 1 91 ? 3.911 8.983 -6.020 1.00 92.00 91 SER A CA 1
ATOM 709 C C . SER A 1 91 ? 3.479 9.095 -7.483 1.00 92.00 91 SER A C 1
ATOM 711 O O . SER A 1 91 ? 2.608 8.359 -7.942 1.00 92.00 91 SER A O 1
ATOM 713 N N . SER A 1 92 ? 4.165 9.943 -8.249 1.00 88.62 92 SER A N 1
ATOM 714 C CA . SER A 1 92 ? 4.077 9.928 -9.714 1.00 88.62 92 SER A CA 1
ATOM 715 C C . SER A 1 92 ? 4.532 8.578 -10.282 1.00 88.62 92 SER A C 1
ATOM 717 O O . SER A 1 92 ? 5.482 7.996 -9.762 1.00 88.62 92 SER A O 1
ATOM 719 N N . GLY A 1 93 ? 3.884 8.111 -11.351 1.00 90.62 93 GLY A N 1
ATOM 720 C CA . GLY A 1 93 ? 4.248 6.882 -12.070 1.00 90.62 93 GLY A CA 1
ATOM 721 C C . GLY A 1 93 ? 3.714 5.581 -11.463 1.00 90.62 93 GLY A C 1
ATOM 722 O O . GLY A 1 93 ? 3.920 4.513 -12.023 1.00 90.62 93 GLY A O 1
ATOM 723 N N . PHE A 1 94 ? 2.992 5.639 -10.339 1.00 94.56 94 PHE A N 1
ATOM 724 C CA . PHE A 1 94 ? 2.349 4.447 -9.774 1.00 94.56 94 PHE A CA 1
ATOM 725 C C . PHE A 1 94 ? 1.309 3.850 -10.738 1.00 94.56 94 PHE A C 1
ATOM 727 O O . PHE A 1 94 ? 1.250 2.635 -10.917 1.00 94.56 94 PHE A O 1
ATOM 734 N N . ASP A 1 95 ? 0.526 4.705 -11.400 1.00 93.00 95 ASP A N 1
ATOM 735 C CA . ASP A 1 95 ? -0.529 4.280 -12.329 1.00 93.00 95 ASP A CA 1
ATOM 736 C C . ASP A 1 95 ? 0.008 3.698 -13.645 1.00 93.00 95 ASP A C 1
ATOM 738 O O . ASP A 1 95 ? -0.739 3.037 -14.366 1.00 93.00 95 ASP A O 1
ATOM 742 N N . ASP A 1 96 ? 1.302 3.876 -13.935 1.00 93.06 96 ASP A N 1
ATOM 743 C CA . ASP A 1 96 ? 1.942 3.302 -15.122 1.00 93.06 96 ASP A CA 1
ATOM 744 C C . ASP A 1 96 ? 2.089 1.778 -15.003 1.00 93.06 96 ASP A C 1
ATOM 746 O O . ASP A 1 96 ? 2.288 1.097 -16.009 1.00 93.06 96 ASP A O 1
ATOM 750 N N . LYS A 1 97 ? 1.984 1.230 -13.779 1.00 91.94 97 LYS A N 1
ATOM 751 C CA . LYS A 1 97 ? 2.089 -0.208 -13.466 1.00 91.94 97 LYS A CA 1
ATOM 752 C C . LYS A 1 97 ? 3.378 -0.877 -13.961 1.00 91.94 97 LYS A C 1
ATOM 754 O O . LYS A 1 97 ? 3.457 -2.103 -14.041 1.00 91.94 97 LYS A O 1
ATOM 759 N N . VAL A 1 98 ? 4.403 -0.082 -14.256 1.00 93.38 98 VAL A N 1
ATOM 760 C CA . VAL A 1 98 ? 5.727 -0.521 -14.700 1.00 93.38 98 VAL A CA 1
ATOM 761 C C . VAL A 1 98 ? 6.774 0.202 -13.866 1.00 93.38 98 VAL A C 1
ATOM 763 O O . VAL A 1 98 ? 6.742 1.420 -13.716 1.00 93.38 98 VAL A O 1
ATOM 766 N N . LEU A 1 99 ? 7.703 -0.564 -13.307 1.00 92.56 99 LEU A N 1
ATOM 767 C CA . LEU A 1 99 ? 8.746 -0.075 -12.424 1.00 92.56 99 LEU A CA 1
ATOM 768 C C . LEU A 1 99 ? 10.027 0.203 -13.200 1.00 92.56 99 LEU A C 1
ATOM 770 O O . LEU A 1 99 ? 10.577 -0.655 -13.898 1.00 92.56 99 LEU A O 1
ATOM 774 N N . GLU A 1 100 ? 10.551 1.402 -12.984 1.00 90.06 100 GLU A N 1
ATOM 775 C CA . GLU A 1 100 ? 11.915 1.743 -13.345 1.00 90.06 100 GLU A CA 1
ATOM 776 C C . GLU A 1 100 ? 12.897 1.281 -12.256 1.00 90.06 100 GLU A C 1
ATOM 778 O O . GLU A 1 100 ? 12.608 1.287 -11.055 1.00 90.06 100 GLU A O 1
ATOM 783 N N . LEU A 1 101 ? 14.108 0.920 -12.680 1.00 88.25 101 LEU A N 1
ATOM 784 C CA . LEU A 1 101 ? 15.168 0.482 -11.778 1.00 88.25 101 LEU A CA 1
ATOM 785 C C . LEU A 1 101 ? 15.505 1.586 -10.754 1.00 88.25 101 LEU A C 1
ATOM 787 O O . LEU A 1 101 ? 15.759 2.731 -11.129 1.00 88.25 101 LEU A O 1
ATOM 791 N N . PHE A 1 102 ? 15.538 1.227 -9.466 1.00 81.25 102 PHE A N 1
ATOM 792 C CA . PHE A 1 102 ? 15.814 2.131 -8.334 1.00 81.25 102 PHE A CA 1
ATOM 793 C C . PHE A 1 102 ? 14.834 3.303 -8.138 1.00 81.25 102 PHE A C 1
ATOM 795 O O . PHE A 1 102 ? 15.126 4.207 -7.352 1.00 81.25 102 PHE A O 1
ATOM 802 N N . LYS A 1 103 ? 13.667 3.301 -8.792 1.00 90.12 103 LYS A N 1
ATOM 803 C CA . LYS A 1 103 ? 12.624 4.313 -8.579 1.00 90.12 103 LYS A CA 1
ATOM 804 C C . LYS A 1 103 ? 11.395 3.676 -7.931 1.00 90.12 103 LYS A C 1
ATOM 806 O O . LYS A 1 103 ? 10.550 3.137 -8.643 1.00 90.12 103 LYS A O 1
ATOM 811 N N . PRO A 1 104 ? 11.292 3.699 -6.591 1.00 92.38 104 PRO A N 1
ATOM 812 C CA . PRO A 1 104 ? 10.130 3.151 -5.919 1.00 92.38 104 PRO A CA 1
ATOM 813 C C . PRO A 1 104 ? 8.896 4.023 -6.164 1.00 92.38 104 PRO A C 1
ATOM 815 O O . PRO A 1 104 ? 8.974 5.254 -6.111 1.00 92.38 104 PRO A O 1
ATOM 818 N N . VAL A 1 105 ? 7.752 3.377 -6.358 1.00 96.12 105 VAL A N 1
ATOM 819 C CA . VAL A 1 105 ? 6.433 4.020 -6.409 1.00 96.12 105 VAL A CA 1
ATOM 820 C C . VAL A 1 105 ? 5.608 3.598 -5.201 1.00 96.12 105 VAL A C 1
ATOM 822 O O . VAL A 1 105 ? 5.768 2.493 -4.692 1.00 96.12 105 VAL A O 1
ATOM 825 N N . TRP A 1 106 ? 4.735 4.480 -4.727 1.00 96.38 106 TRP A N 1
ATOM 826 C CA . TRP A 1 106 ? 4.054 4.359 -3.445 1.00 96.38 106 TRP A CA 1
ATOM 827 C C . TRP A 1 106 ? 2.566 4.671 -3.569 1.00 96.38 106 TRP A C 1
ATOM 829 O O . TRP A 1 106 ? 2.167 5.601 -4.279 1.00 96.38 106 TRP A O 1
ATOM 839 N N . ALA A 1 107 ? 1.756 3.945 -2.805 1.00 97.19 107 ALA A N 1
ATOM 840 C CA . ALA A 1 107 ? 0.335 4.212 -2.631 1.00 97.19 107 ALA A CA 1
ATOM 841 C C . ALA A 1 107 ? -0.120 3.904 -1.201 1.00 97.19 107 ALA A C 1
ATOM 843 O O . ALA A 1 107 ? 0.480 3.090 -0.497 1.00 97.19 107 ALA A O 1
ATOM 844 N N . VAL A 1 108 ? -1.205 4.552 -0.784 1.00 96.06 108 VAL A N 1
ATOM 845 C CA . VAL A 1 108 ? -1.923 4.228 0.449 1.00 96.06 108 VAL A CA 1
ATOM 846 C C . VAL A 1 108 ? -2.963 3.159 0.140 1.00 96.06 108 VAL A C 1
ATOM 848 O O . VAL A 1 108 ? -3.838 3.352 -0.702 1.00 96.06 108 VAL A O 1
ATOM 851 N N . TYR A 1 109 ? -2.864 2.036 0.836 1.00 95.69 109 TYR A N 1
ATOM 852 C CA . TYR A 1 109 ? -3.803 0.927 0.780 1.00 95.69 109 TYR A CA 1
ATOM 853 C C . TYR A 1 109 ? -4.736 1.024 1.977 1.00 95.69 109 TYR A C 1
ATOM 855 O O . TYR A 1 109 ? -4.282 1.126 3.119 1.00 95.69 109 TYR A O 1
ATOM 863 N N . ILE A 1 110 ? -6.036 0.996 1.702 1.00 94.62 110 ILE A N 1
ATOM 864 C CA . ILE A 1 110 ? -7.088 1.120 2.706 1.00 94.62 110 ILE A CA 1
ATOM 865 C C . ILE A 1 110 ? -7.865 -0.188 2.722 1.00 94.62 110 ILE A C 1
ATOM 867 O O . ILE A 1 110 ? -8.470 -0.567 1.718 1.00 94.62 110 ILE A O 1
ATOM 871 N N . PHE A 1 111 ? -7.842 -0.874 3.855 1.00 92.69 111 PHE A N 1
ATOM 872 C CA . PHE A 1 111 ? -8.602 -2.096 4.092 1.00 92.69 111 PHE A CA 1
ATOM 873 C C . PHE A 1 111 ? -9.807 -1.813 4.988 1.00 92.69 111 PHE A C 1
ATOM 875 O O . PHE A 1 111 ? -9.892 -0.754 5.618 1.00 92.69 111 PHE A O 1
ATOM 882 N N . ASP A 1 112 ? -10.732 -2.772 5.046 1.00 88.94 112 ASP A N 1
ATOM 883 C CA . ASP A 1 112 ? -11.876 -2.697 5.950 1.00 88.94 112 ASP A CA 1
ATOM 884 C C . ASP A 1 112 ? -11.433 -2.512 7.420 1.00 88.94 112 ASP A C 1
ATOM 886 O O . ASP A 1 112 ? -10.333 -2.930 7.818 1.00 88.94 112 ASP A O 1
ATOM 890 N N . PRO A 1 113 ? -12.279 -1.866 8.243 1.00 81.00 113 PRO A N 1
ATOM 891 C CA . PRO A 1 113 ? -12.071 -1.803 9.683 1.00 81.00 113 PRO A CA 1
ATOM 892 C C . PRO A 1 113 ? -12.082 -3.207 10.304 1.00 81.00 113 PRO A C 1
ATOM 894 O O . PRO A 1 113 ? -12.796 -4.101 9.849 1.00 81.00 113 PRO A O 1
ATOM 897 N N . GLY A 1 114 ? -11.346 -3.382 11.402 1.00 72.19 114 GLY A N 1
ATOM 898 C CA . GLY A 1 114 ? -11.409 -4.604 12.213 1.00 72.19 114 GLY A CA 1
ATOM 899 C C . GLY A 1 114 ? -10.382 -5.683 11.868 1.00 72.19 114 GLY A C 1
ATOM 900 O O . GLY A 1 114 ? -10.480 -6.785 12.402 1.00 72.19 114 GLY A O 1
ATOM 901 N N . ILE A 1 115 ? -9.381 -5.378 11.035 1.00 76.12 115 ILE A N 1
ATOM 902 C CA . ILE A 1 115 ? -8.194 -6.233 10.918 1.00 76.12 115 ILE A CA 1
ATOM 903 C C . ILE A 1 115 ? -7.416 -6.138 12.233 1.00 76.12 115 ILE A C 1
ATOM 905 O O . ILE A 1 115 ? -6.915 -5.069 12.592 1.00 76.12 115 ILE A O 1
ATOM 909 N N . ASP A 1 116 ? -7.312 -7.252 12.958 1.00 68.50 116 ASP A N 1
ATOM 910 C CA . ASP A 1 116 ? -6.538 -7.305 14.194 1.00 68.50 116 ASP A CA 1
ATOM 911 C C . ASP A 1 116 ? -5.035 -7.225 13.887 1.00 68.50 116 ASP A C 1
ATOM 913 O O . ASP A 1 116 ? -4.376 -8.223 13.594 1.00 68.50 116 ASP A O 1
ATOM 917 N N . LEU A 1 117 ? -4.489 -6.012 13.992 1.00 65.12 117 LEU A N 1
ATOM 918 C CA . LEU A 1 117 ? -3.064 -5.723 13.836 1.00 65.12 117 LEU A CA 1
ATOM 919 C C . LEU A 1 117 ? -2.185 -6.308 14.954 1.00 65.12 117 LEU A C 1
ATOM 921 O O . LEU A 1 117 ? -0.965 -6.220 14.863 1.00 65.12 117 LEU A O 1
ATOM 925 N N . VAL A 1 118 ? -2.753 -6.861 16.024 1.00 60.38 118 VAL A N 1
ATOM 926 C CA . VAL A 1 118 ? -2.006 -7.521 17.106 1.00 60.38 118 VAL A CA 1
ATOM 927 C C . VAL A 1 118 ? -1.837 -9.016 16.813 1.00 60.38 118 VAL A C 1
ATOM 929 O O . VAL A 1 118 ? -0.835 -9.620 17.207 1.00 60.38 118 VAL A O 1
ATOM 932 N N . SER A 1 119 ? -2.791 -9.603 16.085 1.00 60.72 119 SER A N 1
ATOM 933 C CA . SER A 1 119 ? -2.753 -10.993 15.624 1.00 60.72 119 SER A CA 1
ATOM 934 C C . SER A 1 119 ? -1.676 -11.243 14.550 1.00 60.72 119 SER A C 1
ATOM 936 O O . SER A 1 119 ? -0.973 -10.339 14.088 1.00 60.72 119 SER A O 1
ATOM 938 N N . MET A 1 120 ? -1.481 -12.511 14.181 1.00 58.53 120 MET A N 1
ATOM 939 C CA . MET A 1 120 ? -0.481 -12.929 13.197 1.00 58.53 120 MET A CA 1
ATOM 940 C C . MET A 1 120 ? -0.922 -12.531 11.782 1.00 58.53 120 MET A C 1
ATOM 942 O O . MET A 1 120 ? -1.549 -13.322 11.089 1.00 58.53 120 MET A O 1
ATOM 946 N N . LEU A 1 121 ? -0.585 -11.307 11.367 1.00 72.44 121 LEU A N 1
ATOM 947 C CA . LEU A 1 121 ? -0.770 -10.867 9.986 1.00 72.44 121 LEU A CA 1
ATOM 948 C C . LEU A 1 121 ? 0.352 -11.395 9.087 1.00 72.44 121 LEU A C 1
ATOM 950 O O . LEU A 1 121 ? 1.538 -11.335 9.427 1.00 72.44 121 LEU A O 1
ATOM 954 N N . GLU A 1 122 ? -0.014 -11.851 7.903 1.00 78.81 122 GLU A N 1
ATOM 955 C CA . GLU A 1 122 ? 0.916 -12.142 6.821 1.00 78.81 122 GLU A CA 1
ATOM 956 C C . GLU A 1 122 ? 0.545 -11.270 5.626 1.00 78.81 122 GLU A C 1
ATOM 958 O O . GLU A 1 122 ? -0.607 -11.219 5.206 1.00 78.81 122 GLU A O 1
ATOM 963 N N . PHE A 1 123 ? 1.516 -10.528 5.099 1.00 84.31 123 PHE A N 1
ATOM 964 C CA . PHE A 1 123 ? 1.331 -9.838 3.828 1.00 84.31 123 PHE A CA 1
ATOM 965 C C . PHE A 1 123 ? 1.690 -10.798 2.705 1.00 84.31 123 PHE A C 1
ATOM 967 O O . PHE A 1 123 ? 2.692 -11.512 2.795 1.00 84.31 123 PHE A O 1
ATOM 974 N N . ALA A 1 124 ? 0.882 -10.784 1.652 1.00 83.50 124 ALA A N 1
ATOM 975 C CA . ALA A 1 124 ? 1.118 -11.562 0.451 1.00 83.50 124 ALA A CA 1
ATOM 976 C C . ALA A 1 124 ? 0.895 -10.707 -0.799 1.00 83.50 124 ALA A C 1
ATOM 978 O O . ALA A 1 124 ? 0.201 -9.686 -0.772 1.00 83.50 124 ALA A O 1
ATOM 979 N N . TYR A 1 125 ? 1.496 -11.146 -1.901 1.00 84.94 125 TYR A N 1
ATOM 980 C CA . TYR A 1 125 ? 1.347 -10.543 -3.217 1.00 84.94 125 TYR A CA 1
ATOM 981 C C . TYR A 1 125 ? 1.219 -11.646 -4.275 1.00 84.94 125 TYR A C 1
ATOM 983 O O . TYR A 1 125 ? 2.119 -12.478 -4.391 1.00 84.94 125 TYR A O 1
ATOM 991 N N . GLY A 1 126 ? 0.119 -11.641 -5.033 1.00 80.06 126 GLY A N 1
ATOM 992 C CA . GLY A 1 126 ? -0.181 -12.619 -6.089 1.00 80.06 126 GLY A CA 1
ATOM 993 C C . GLY A 1 126 ? -1.064 -13.791 -5.636 1.00 80.06 126 GLY A C 1
ATOM 994 O O . GLY A 1 126 ? -1.481 -13.870 -4.476 1.00 80.06 126 GLY A O 1
ATOM 995 N N . ASP A 1 127 ? -1.365 -14.698 -6.571 1.00 62.75 127 ASP A N 1
ATOM 996 C CA . ASP A 1 127 ? -2.260 -15.837 -6.349 1.00 62.75 127 ASP A CA 1
ATOM 997 C C . ASP A 1 127 ? -1.466 -17.130 -6.074 1.00 62.75 127 ASP A C 1
ATOM 999 O O . ASP A 1 127 ? -0.732 -17.644 -6.911 1.00 62.75 127 ASP A O 1
ATOM 1003 N N . ASP A 1 128 ? -1.636 -17.626 -4.850 1.00 52.53 128 ASP A N 1
ATOM 1004 C CA . ASP A 1 128 ? -1.339 -18.972 -4.334 1.00 52.53 128 ASP A CA 1
ATOM 1005 C C . ASP A 1 128 ? 0.119 -19.439 -4.109 1.00 52.53 128 ASP A C 1
ATOM 1007 O O . ASP A 1 128 ? 0.288 -20.342 -3.299 1.00 52.53 128 ASP A O 1
ATOM 1011 N N . ASP A 1 129 ? 1.154 -18.769 -4.628 1.00 48.00 129 ASP A N 1
ATOM 1012 C CA . ASP A 1 129 ? 2.576 -18.969 -4.231 1.00 48.00 129 ASP A CA 1
ATOM 1013 C C . ASP A 1 129 ? 3.329 -17.620 -4.210 1.00 48.00 129 ASP A C 1
ATOM 1015 O O . ASP A 1 129 ? 4.360 -17.429 -4.856 1.00 48.00 129 ASP A O 1
ATOM 1019 N N . GLY A 1 130 ? 2.744 -16.629 -3.525 1.00 46.25 130 GLY A N 1
ATOM 1020 C CA . GLY A 1 130 ? 3.197 -15.234 -3.550 1.00 46.25 130 GLY A CA 1
ATOM 1021 C C . GLY A 1 130 ? 4.692 -15.053 -3.269 1.00 46.25 130 GLY A C 1
ATOM 1022 O O . GLY A 1 130 ? 5.302 -15.883 -2.593 1.00 46.25 130 GLY A O 1
ATOM 1023 N N . LEU A 1 131 ? 5.263 -13.952 -3.788 1.00 53.59 131 LEU A N 1
ATOM 1024 C CA . LEU A 1 131 ? 6.651 -13.513 -3.555 1.00 53.59 131 LEU A CA 1
ATOM 1025 C C . LEU A 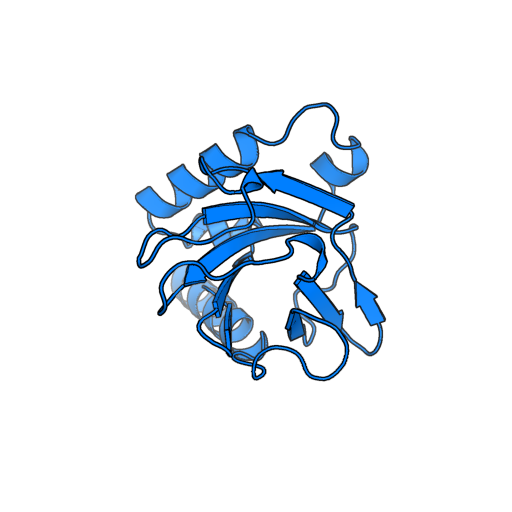1 131 ? 7.139 -13.991 -2.186 1.00 53.59 131 LEU A C 1
ATOM 1027 O O . LEU A 1 131 ? 6.513 -13.637 -1.185 1.00 53.59 131 LEU A O 1
ATOM 1031 N N . THR A 1 132 ? 8.211 -14.797 -2.164 1.00 50.97 132 THR A N 1
ATOM 1032 C CA . THR A 1 132 ? 8.753 -15.489 -0.981 1.00 50.97 132 THR A CA 1
ATOM 1033 C C . THR A 1 132 ? 8.447 -14.718 0.297 1.00 50.97 132 THR A C 1
ATOM 1035 O O . THR A 1 132 ? 8.995 -13.632 0.499 1.00 50.97 132 THR A O 1
ATOM 1038 N N . THR A 1 133 ? 7.535 -15.259 1.115 1.00 51.62 133 THR A N 1
ATOM 1039 C CA . THR A 1 133 ? 7.019 -14.685 2.367 1.00 51.62 133 THR A CA 1
ATOM 1040 C C . THR A 1 133 ? 8.164 -14.113 3.199 1.00 51.62 133 THR A C 1
ATOM 1042 O O . THR A 1 133 ? 8.884 -14.828 3.895 1.00 51.62 133 THR A O 1
ATOM 1045 N N . GLY A 1 134 ? 8.373 -12.805 3.061 1.00 44.66 134 GLY A N 1
ATOM 1046 C CA . GLY A 1 134 ? 9.592 -12.118 3.481 1.00 44.66 134 GLY A CA 1
ATOM 1047 C C . GLY A 1 134 ? 9.453 -11.349 4.787 1.00 44.66 134 GLY A C 1
ATOM 1048 O O . GLY A 1 134 ? 10.257 -10.470 5.069 1.00 44.66 134 GLY A O 1
ATOM 1049 N N . GLY A 1 135 ? 8.452 -11.640 5.614 1.00 52.41 135 GLY A N 1
ATOM 1050 C CA . GLY A 1 135 ? 8.412 -11.056 6.949 1.00 52.41 135 GLY A CA 1
ATOM 1051 C C . GLY A 1 135 ? 7.138 -11.371 7.701 1.00 52.41 135 GLY A C 1
ATOM 1052 O O . GLY A 1 135 ? 6.093 -10.793 7.425 1.00 52.41 135 GLY A O 1
ATOM 1053 N N . SER A 1 136 ? 7.233 -12.238 8.710 1.00 51.72 136 SER A N 1
ATOM 1054 C CA . SER A 1 136 ? 6.148 -12.384 9.675 1.00 51.72 136 SER A CA 1
ATOM 1055 C C . SER A 1 136 ? 5.970 -11.057 10.419 1.00 51.72 136 SER A C 1
ATOM 1057 O O . SER A 1 136 ? 6.910 -10.577 11.067 1.00 51.72 136 SER A O 1
ATOM 1059 N N . TRP A 1 137 ? 4.762 -10.500 10.391 1.00 51.38 137 TRP A N 1
ATOM 1060 C CA . TRP A 1 137 ? 4.358 -9.299 11.128 1.00 51.38 137 TRP A CA 1
ATOM 1061 C C . TRP A 1 137 ? 4.722 -9.328 12.625 1.00 51.38 137 TRP A C 1
ATOM 1063 O O . TRP A 1 137 ? 4.980 -8.282 13.222 1.00 51.38 137 TRP A O 1
ATOM 1073 N N . ARG A 1 138 ? 4.873 -10.528 13.214 1.00 46.91 138 ARG A N 1
ATOM 1074 C CA . ARG A 1 138 ? 5.383 -10.749 14.583 1.00 46.91 138 ARG A CA 1
ATOM 1075 C C . ARG A 1 138 ? 6.638 -9.938 14.919 1.00 46.91 138 ARG A C 1
ATOM 1077 O O . ARG A 1 138 ? 6.726 -9.410 16.024 1.00 46.91 138 ARG A O 1
ATOM 1084 N N . GLY A 1 139 ? 7.584 -9.813 13.986 1.00 49.59 139 GLY A N 1
ATOM 1085 C CA . GLY A 1 139 ? 8.814 -9.048 14.218 1.00 49.59 139 GLY A CA 1
ATOM 1086 C C . GLY A 1 139 ? 8.573 -7.538 14.302 1.00 49.59 139 GLY A C 1
ATOM 1087 O O . GLY A 1 139 ? 9.258 -6.838 15.043 1.00 49.59 139 GLY A O 1
ATOM 1088 N N . VAL A 1 140 ? 7.577 -7.015 13.584 1.00 52.12 140 VAL A N 1
ATOM 1089 C CA . VAL A 1 140 ? 7.224 -5.589 13.617 1.00 52.12 140 VAL A CA 1
ATOM 1090 C C . VAL A 1 140 ? 6.454 -5.254 14.895 1.00 52.12 140 VAL A C 1
ATOM 1092 O O . VAL A 1 140 ? 6.802 -4.279 15.557 1.00 52.12 140 VAL A O 1
ATOM 1095 N N . VAL A 1 141 ? 5.491 -6.091 15.300 1.00 54.12 141 VAL A N 1
ATOM 1096 C CA . VAL A 1 141 ? 4.720 -5.903 16.546 1.00 54.12 141 VAL A CA 1
ATOM 1097 C C . VAL A 1 141 ? 5.620 -5.961 17.782 1.00 54.12 141 VAL A C 1
ATOM 1099 O O . VAL A 1 141 ? 5.517 -5.094 18.646 1.00 54.12 141 VAL A O 1
ATOM 1102 N N . GLN A 1 142 ? 6.557 -6.917 17.850 1.00 53.38 142 GLN A N 1
ATOM 1103 C CA . GLN A 1 142 ? 7.527 -6.983 18.953 1.00 53.38 142 GLN A CA 1
ATOM 1104 C C . GLN A 1 142 ? 8.387 -5.719 19.036 1.00 53.38 142 GLN A C 1
ATOM 1106 O O . GLN A 1 142 ? 8.537 -5.157 20.115 1.00 53.38 142 GLN A O 1
ATOM 1111 N N . ASN A 1 143 ? 8.883 -5.215 17.904 1.00 54.56 143 ASN A N 1
ATOM 1112 C CA . ASN A 1 143 ? 9.674 -3.983 17.878 1.00 54.56 143 ASN A CA 1
ATOM 1113 C C . ASN A 1 143 ? 8.860 -2.745 18.294 1.00 54.56 143 ASN A C 1
ATOM 1115 O O . ASN A 1 143 ? 9.400 -1.851 18.946 1.00 54.56 143 ASN A O 1
ATOM 1119 N N . VAL A 1 144 ? 7.571 -2.681 17.942 1.00 54.66 144 VAL A N 1
ATOM 1120 C CA . VAL A 1 144 ? 6.673 -1.586 18.350 1.00 54.66 144 VAL A CA 1
ATOM 1121 C C . VAL A 1 144 ? 6.368 -1.653 19.851 1.00 54.66 144 VAL A C 1
ATOM 1123 O O . VAL A 1 144 ? 6.486 -0.637 20.536 1.00 54.66 144 VAL A O 1
ATOM 1126 N N . GLU A 1 145 ? 6.063 -2.831 20.400 1.00 55.75 145 GLU A N 1
ATOM 1127 C CA . GLU A 1 145 ? 5.863 -3.011 21.848 1.00 55.75 145 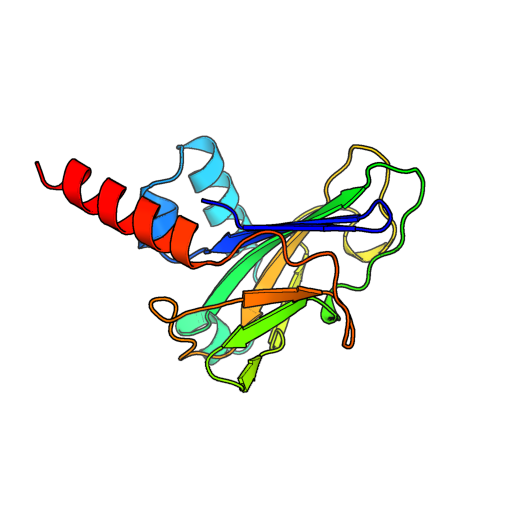GLU A CA 1
ATOM 1128 C C . GLU A 1 145 ? 7.154 -2.764 22.650 1.00 55.75 145 GLU A C 1
ATOM 1130 O O . GLU A 1 145 ? 7.135 -2.128 23.708 1.00 55.75 145 GLU A O 1
ATOM 1135 N N . GLU A 1 146 ? 8.313 -3.172 22.134 1.00 51.69 146 GLU A N 1
ATOM 1136 C CA . GLU A 1 146 ? 9.602 -2.849 22.747 1.00 51.69 146 GLU A CA 1
ATOM 1137 C C . GLU A 1 146 ? 9.893 -1.344 22.711 1.00 51.69 146 GLU A C 1
ATOM 1139 O O . GLU A 1 146 ? 10.315 -0.782 23.727 1.00 51.69 146 GLU A O 1
ATOM 1144 N N . ALA A 1 147 ? 9.628 -0.662 21.592 1.00 50.56 147 ALA A N 1
ATOM 1145 C CA . ALA A 1 147 ? 9.751 0.792 21.498 1.00 50.56 147 ALA A CA 1
ATOM 1146 C C . ALA A 1 147 ? 8.820 1.500 22.499 1.00 50.56 147 ALA A C 1
ATOM 1148 O O . ALA A 1 147 ? 9.250 2.408 23.215 1.00 50.56 147 ALA A O 1
ATOM 1149 N N . ARG A 1 148 ? 7.580 1.018 22.643 1.00 51.50 148 ARG A N 1
ATOM 1150 C CA . ARG A 1 148 ? 6.608 1.486 23.641 1.00 51.50 148 ARG A CA 1
ATOM 1151 C C . ARG A 1 148 ? 7.115 1.314 25.075 1.00 51.50 148 ARG A C 1
ATOM 1153 O O . ARG A 1 148 ? 6.959 2.221 25.892 1.00 51.50 148 ARG A O 1
ATOM 1160 N N . SER A 1 149 ? 7.751 0.181 25.384 1.00 48.62 149 SER A N 1
ATOM 1161 C CA . SER A 1 149 ? 8.331 -0.087 26.710 1.00 48.62 149 SER A CA 1
ATOM 1162 C C . SER A 1 149 ? 9.484 0.863 27.065 1.00 48.62 149 SER A C 1
ATOM 1164 O O . SER A 1 149 ? 9.679 1.186 28.237 1.00 48.62 149 SER A O 1
ATOM 1166 N N . ARG A 1 150 ? 10.220 1.351 26.055 1.00 51.22 150 ARG A N 1
ATOM 1167 C CA . ARG A 1 150 ? 11.329 2.301 26.223 1.00 51.22 150 ARG A CA 1
ATOM 1168 C C . ARG A 1 150 ? 10.853 3.747 26.318 1.00 51.22 150 ARG A C 1
ATOM 1170 O O . ARG A 1 150 ? 11.412 4.492 27.108 1.00 51.22 150 ARG A O 1
ATOM 1177 N N . ALA A 1 151 ? 9.812 4.127 25.576 1.00 49.94 151 ALA A N 1
ATOM 1178 C CA . ALA A 1 151 ? 9.242 5.478 25.618 1.00 49.94 151 ALA A CA 1
ATOM 1179 C C . ALA A 1 151 ? 8.483 5.793 26.925 1.00 49.94 151 ALA A C 1
ATOM 1181 O O . ALA A 1 151 ? 8.231 6.955 27.228 1.00 49.94 151 ALA A O 1
ATOM 1182 N N . LYS A 1 152 ? 8.109 4.765 27.701 1.00 49.16 152 LYS A N 1
ATOM 1183 C CA . LYS A 1 152 ? 7.460 4.891 29.019 1.00 49.16 152 LYS A CA 1
ATOM 1184 C C . LYS A 1 152 ? 8.429 4.889 30.216 1.00 49.16 152 LYS A C 1
ATOM 1186 O O . LYS A 1 152 ? 7.947 4.898 31.350 1.00 49.16 152 LYS A O 1
ATOM 1191 N N . ARG A 1 153 ? 9.746 4.829 29.993 1.00 42.62 153 ARG A N 1
ATOM 1192 C CA . ARG A 1 153 ? 10.775 4.853 31.046 1.00 42.62 153 ARG A CA 1
ATOM 1193 C C . ARG A 1 153 ? 11.434 6.215 31.191 1.00 42.62 153 ARG A C 1
ATOM 1195 O O . ARG A 1 153 ? 11.598 6.895 30.159 1.00 42.62 153 ARG A O 1
#

pLDDT: mean 80.45, std 15.35, range [42.62, 97.19]

Foldseek 3Di:
DWFWFDDPQKIKIKAWLDPLRLVVDDPVVNVVSVLQLVQDDPPPPPQLNPQWTKMKMKMAGQDAWDFFDQQQKWKAFPNDIWTFPDKGWDDPPVVVRIHGHPDMTIIMTTTHGDDPLLGFIFIFGHPDCGRPRRDTSVVVNVVSVVVVVVVVD

Radius of gyration: 15.27 Å; chains: 1; bounding box: 32×33×48 Å

Sequence (153 aa):
MTVRMAGEGLIVDVMPMNAEVITLATDDLRTYLEEALRKIPDSVSGDLQRDGTFFLVGFSSTEKEISFEPSQVRIDSEGQRYYPRSIVPVSSGFDDKVLELFKPVWAVYIFDPGIDLVSMLEFAYGDDDGLTTGGSWRGVVQNVEEARSRAKR